Protein AF-Q2TM22-F1 (afdb_monomer_lite)

Secondary structure (DSSP, 8-state):
-EEEEE-SSS-EEEEEEEEETTEEEEEEEEESPPSEEEEEEEES----EEEEGGG-SB--TT-PPP--TT-SSS-TTEEEEEEE-TTSEEEEEEEESS-BSSSTTB-TT-EE-

Radius of gyration: 13.44 Å; chains: 1; bounding box: 29×31×34 Å

Foldseek 3Di:
DKDWDDDPAPWTWIWDWDDDPQKIKIWIKIAPAAAFKDWKWWACALDQPVHPVVLHHGAALPPFDDDEQPDPGHGLTGPGIFGAHNRRMTTDTGIHRRADCDDPNRSPRIDMD

Sequence (113 aa):
AVCVLKGDGPVQGTIHFEQKANKVVVSGRITGLAEGQHGFHVHQFGDNTQGCTSAGPHFNPQSKKHGGPTDEERHVGDLGNVIADKDGVANVSIEDSLISPSGQHSIIGRTLV

Structure (mmCIF, N/CA/C/O backbone):
data_AF-Q2TM22-F1
#
_entry.id   AF-Q2TM22-F1
#
loop_
_atom_site.group_PDB
_atom_site.id
_atom_site.type_symbol
_atom_site.label_atom_id
_atom_site.label_alt_id
_atom_site.label_comp_id
_atom_site.label_asym_id
_atom_site.label_entity_id
_atom_site.label_seq_id
_atom_site.pdbx_PDB_ins_code
_atom_site.Cartn_x
_atom_site.Cartn_y
_atom_site.Cartn_z
_atom_site.occupancy
_atom_site.B_iso_or_equiv
_atom_site.auth_seq_id
_atom_site.auth_comp_id
_atom_site.auth_asym_id
_atom_site.auth_atom_id
_atom_site.pdbx_PDB_model_num
ATOM 1 N N . ALA A 1 1 ? -12.839 -0.430 -1.791 1.00 97.50 1 ALA A N 1
ATOM 2 C CA . ALA A 1 1 ? -12.069 0.612 -2.507 1.00 97.50 1 ALA A CA 1
ATOM 3 C C . ALA A 1 1 ? -11.081 -0.050 -3.463 1.00 97.50 1 ALA A C 1
ATOM 5 O O . ALA A 1 1 ? -10.874 -1.255 -3.357 1.00 97.50 1 ALA A O 1
ATOM 6 N N . VAL A 1 2 ? -10.504 0.698 -4.401 1.00 98.56 2 VAL A N 1
ATOM 7 C CA . VAL A 1 2 ? -9.527 0.183 -5.374 1.00 98.56 2 VAL A CA 1
ATOM 8 C C . VAL A 1 2 ? -8.419 1.214 -5.583 1.00 98.56 2 VAL A C 1
ATOM 10 O O . VAL A 1 2 ? -8.686 2.413 -5.525 1.00 98.56 2 VAL A O 1
ATOM 13 N N . CYS A 1 3 ? -7.197 0.746 -5.816 1.00 98.81 3 CYS A N 1
ATOM 14 C CA . CYS A 1 3 ? -6.041 1.556 -6.176 1.00 98.81 3 CYS A CA 1
ATOM 15 C C . CYS A 1 3 ? -5.357 0.940 -7.403 1.00 98.81 3 CYS A C 1
ATOM 17 O O . CYS A 1 3 ? -5.150 -0.274 -7.458 1.00 98.81 3 CYS A O 1
ATOM 19 N N . VAL A 1 4 ? -5.017 1.776 -8.383 1.00 98.75 4 VAL A N 1
ATOM 20 C CA . VAL A 1 4 ? -4.218 1.382 -9.548 1.00 98.75 4 VAL A CA 1
ATOM 21 C C . VAL A 1 4 ? -2.817 1.943 -9.352 1.00 98.75 4 VAL A C 1
ATOM 23 O O . VAL A 1 4 ? -2.651 3.155 -9.238 1.00 98.75 4 VAL A O 1
ATOM 26 N N . LEU A 1 5 ? -1.827 1.058 -9.317 1.00 98.69 5 LEU A N 1
ATOM 27 C CA . LEU A 1 5 ? -0.424 1.402 -9.125 1.00 98.69 5 LEU A CA 1
ATOM 28 C C . LEU A 1 5 ? 0.242 1.616 -10.482 1.00 98.69 5 LEU A C 1
ATOM 30 O O . LEU A 1 5 ? 0.130 0.761 -11.367 1.00 98.69 5 LEU A O 1
ATOM 34 N N . LYS A 1 6 ? 0.939 2.744 -10.627 1.00 97.62 6 LYS A N 1
ATOM 35 C CA . LYS A 1 6 ? 1.818 3.077 -11.754 1.00 97.62 6 LYS A CA 1
ATOM 36 C C . LYS A 1 6 ? 2.972 3.945 -11.257 1.00 97.62 6 LYS A C 1
ATOM 38 O O . LYS A 1 6 ? 2.790 4.720 -10.324 1.00 97.62 6 LYS A O 1
ATOM 43 N N . GLY A 1 7 ? 4.117 3.852 -11.922 1.00 95.19 7 GLY A N 1
ATOM 44 C CA . GLY A 1 7 ? 5.256 4.750 -11.733 1.00 95.19 7 GLY A CA 1
ATOM 45 C C . GLY A 1 7 ? 6.008 4.958 -13.045 1.00 95.19 7 GLY A C 1
ATOM 46 O O . GLY A 1 7 ? 5.528 4.557 -14.103 1.00 95.19 7 GLY A O 1
ATOM 47 N N . ASP A 1 8 ? 7.199 5.550 -12.971 1.00 92.19 8 ASP A N 1
ATOM 48 C CA . ASP A 1 8 ? 8.036 5.819 -14.153 1.00 92.19 8 ASP A CA 1
ATOM 49 C C . ASP A 1 8 ? 8.640 4.543 -14.772 1.00 92.19 8 ASP A C 1
ATOM 51 O O . ASP A 1 8 ? 9.105 4.546 -15.911 1.00 92.19 8 ASP A O 1
ATOM 55 N N . GLY A 1 9 ? 8.652 3.446 -14.010 1.00 94.81 9 GLY A N 1
ATOM 56 C CA . GLY A 1 9 ? 9.196 2.151 -14.410 1.00 94.81 9 GLY A CA 1
ATOM 57 C C . GLY A 1 9 ? 8.141 1.138 -14.876 1.00 94.81 9 GLY A C 1
ATOM 58 O O . GLY A 1 9 ? 6.977 1.476 -15.088 1.00 94.81 9 GLY A O 1
ATOM 59 N N . PRO A 1 10 ? 8.526 -0.146 -14.996 1.00 97.06 10 PRO A N 1
ATOM 60 C CA . PRO A 1 10 ? 7.621 -1.210 -15.435 1.00 97.06 10 PRO A CA 1
ATOM 61 C C . PRO A 1 10 ? 6.611 -1.636 -14.357 1.00 97.06 10 PRO A C 1
ATOM 63 O O . PRO A 1 10 ? 5.732 -2.452 -14.637 1.00 97.06 10 PRO A O 1
ATOM 66 N N . VAL A 1 11 ? 6.750 -1.123 -13.128 1.00 98.56 11 VAL A N 1
ATOM 67 C CA . VAL A 1 11 ? 5.906 -1.501 -11.996 1.00 98.56 11 VAL A CA 1
ATOM 68 C C . VAL A 1 11 ? 4.484 -1.006 -12.215 1.00 98.56 11 VAL A C 1
ATOM 70 O O . VAL A 1 11 ? 4.227 0.189 -12.366 1.00 98.56 11 VAL A O 1
ATOM 73 N N . GLN A 1 12 ? 3.545 -1.942 -12.187 1.00 98.69 12 GLN A N 1
ATOM 74 C CA . GLN A 1 12 ? 2.121 -1.656 -12.275 1.00 98.69 12 GLN A CA 1
ATOM 75 C C . GLN A 1 12 ? 1.315 -2.706 -11.522 1.00 98.69 12 GLN A C 1
ATOM 77 O O . GLN A 1 12 ? 1.754 -3.845 -11.354 1.00 98.69 12 GLN A O 1
ATOM 82 N N . GLY A 1 13 ? 0.115 -2.340 -11.092 1.00 98.69 13 GLY A N 1
ATOM 83 C CA . GLY A 1 13 ? -0.751 -3.266 -10.380 1.00 98.69 13 GLY A CA 1
ATOM 84 C C . GLY A 1 13 ? -2.140 -2.715 -10.122 1.00 98.69 13 GLY A C 1
ATOM 85 O O . GLY A 1 13 ? -2.435 -1.544 -10.360 1.00 98.69 13 GLY A O 1
ATOM 86 N N . THR A 1 14 ? -3.016 -3.576 -9.627 1.00 98.88 14 THR A N 1
ATOM 87 C CA . THR A 1 14 ? -4.327 -3.171 -9.112 1.00 98.88 14 THR A CA 1
ATOM 88 C C . THR A 1 14 ? -4.551 -3.858 -7.780 1.00 98.88 14 THR A C 1
ATOM 90 O O . THR A 1 14 ? -4.395 -5.076 -7.672 1.00 98.88 14 THR A O 1
ATOM 93 N N . ILE A 1 15 ? -4.892 -3.054 -6.777 1.00 98.88 15 ILE A N 1
ATOM 94 C CA . ILE A 1 15 ? -5.114 -3.479 -5.401 1.00 98.88 15 ILE A CA 1
ATOM 95 C C . ILE A 1 15 ? -6.544 -3.129 -5.001 1.00 98.88 15 ILE A C 1
ATOM 97 O O . ILE A 1 15 ? -7.010 -2.004 -5.183 1.00 98.88 15 ILE A O 1
ATOM 101 N N . HIS A 1 16 ? -7.236 -4.103 -4.434 1.00 98.88 16 HIS A N 1
ATOM 102 C CA . HIS A 1 16 ? -8.596 -4.017 -3.940 1.00 98.88 16 HIS A CA 1
ATOM 103 C C . HIS A 1 16 ? -8.599 -4.056 -2.417 1.00 98.88 16 HIS A C 1
ATOM 105 O O . HIS A 1 16 ? -7.857 -4.817 -1.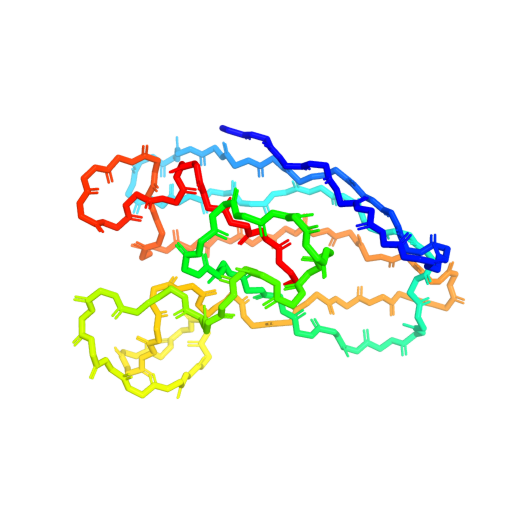802 1.00 98.88 16 HIS A O 1
ATOM 111 N N . PHE A 1 17 ? -9.482 -3.258 -1.830 1.00 98.81 17 PHE A N 1
ATOM 112 C CA . PHE A 1 17 ? -9.692 -3.161 -0.391 1.00 98.81 17 PHE A CA 1
ATOM 113 C C . PHE A 1 17 ? -11.154 -3.467 -0.091 1.00 98.81 17 PHE A C 1
ATOM 115 O O . PHE A 1 17 ? -12.048 -2.760 -0.578 1.00 98.81 17 PHE A O 1
ATOM 122 N N . GLU A 1 18 ? -11.402 -4.477 0.730 1.00 98.62 18 GLU A N 1
ATOM 123 C CA . GLU A 1 18 ? -12.739 -4.907 1.129 1.00 98.62 18 GLU A CA 1
ATOM 124 C C . GLU A 1 18 ? -12.823 -4.980 2.656 1.00 98.62 18 GLU A C 1
ATOM 126 O O . GLU A 1 18 ? -12.072 -5.716 3.289 1.00 98.62 18 GLU A O 1
ATOM 131 N N . GLN A 1 19 ? -13.737 -4.222 3.266 1.00 97.88 19 GLN A N 1
ATOM 132 C CA . GLN A 1 19 ? -13.998 -4.344 4.700 1.00 97.88 19 GLN A CA 1
ATOM 133 C C . GLN A 1 19 ? -14.760 -5.649 4.960 1.00 97.88 19 GLN A C 1
ATOM 135 O O . GLN A 1 19 ? -15.895 -5.799 4.507 1.00 97.88 19 GLN A O 1
ATOM 140 N N . LYS A 1 20 ? -14.168 -6.560 5.734 1.00 96.69 20 LYS A N 1
ATOM 141 C CA . LYS A 1 20 ? -14.813 -7.776 6.242 1.00 96.69 20 LYS A CA 1
ATOM 142 C C . LYS A 1 20 ? -14.816 -7.742 7.763 1.00 96.69 20 LYS A C 1
ATOM 144 O O . LYS A 1 20 ? -13.774 -7.852 8.404 1.00 96.69 20 LYS A O 1
ATOM 149 N N . ALA A 1 21 ? -16.007 -7.583 8.340 1.00 94.31 21 ALA A N 1
ATOM 150 C CA . ALA A 1 21 ? -16.188 -7.389 9.777 1.00 94.31 21 ALA A CA 1
ATOM 151 C C . ALA A 1 21 ? -15.286 -6.255 10.309 1.00 94.31 21 ALA A C 1
ATOM 153 O O . ALA A 1 21 ? -15.437 -5.108 9.892 1.00 94.31 21 ALA A O 1
ATOM 154 N N . ASN A 1 22 ? -14.346 -6.561 11.203 1.00 93.81 22 ASN A N 1
ATOM 155 C CA . ASN A 1 22 ? -13.435 -5.606 11.837 1.00 93.81 22 ASN A CA 1
ATOM 156 C C . ASN A 1 22 ? -12.066 -5.480 11.142 1.00 93.81 22 ASN A C 1
ATOM 158 O O . ASN A 1 22 ? -11.176 -4.843 11.700 1.00 93.81 22 ASN A O 1
ATOM 162 N N . LYS A 1 23 ? -11.882 -6.072 9.958 1.00 97.75 23 LYS A N 1
ATOM 163 C CA . LYS A 1 23 ? -10.634 -5.990 9.191 1.00 97.75 23 LYS A CA 1
ATOM 164 C C . LYS A 1 23 ? -10.877 -5.530 7.760 1.00 97.75 23 LYS A C 1
ATOM 166 O O . LYS A 1 23 ? -11.960 -5.720 7.206 1.00 97.75 23 LYS A O 1
ATOM 171 N N . VAL A 1 24 ? -9.842 -4.990 7.136 1.00 98.62 24 VAL A N 1
ATOM 172 C CA . VAL A 1 24 ? -9.787 -4.772 5.692 1.00 98.62 24 VAL A CA 1
ATOM 173 C C . VAL A 1 24 ? -8.947 -5.875 5.064 1.00 98.62 24 VAL A C 1
ATOM 175 O O . VAL A 1 24 ? -7.790 -6.079 5.426 1.00 98.62 24 VAL A O 1
ATOM 178 N N . VAL A 1 25 ? -9.537 -6.573 4.098 1.00 98.69 25 VAL A N 1
ATOM 179 C CA . VAL A 1 25 ? -8.825 -7.486 3.207 1.00 98.69 25 VAL A CA 1
ATOM 180 C C . VAL A 1 25 ? -8.273 -6.680 2.039 1.00 98.69 25 VAL A C 1
ATOM 182 O O . VAL A 1 25 ? -9.028 -6.026 1.314 1.00 98.69 25 VAL A O 1
ATOM 185 N N . VAL A 1 26 ? -6.958 -6.740 1.860 1.00 98.81 26 VAL A N 1
ATOM 186 C CA . VAL A 1 26 ? -6.221 -6.117 0.763 1.00 98.81 26 VAL A CA 1
ATOM 187 C C . VAL A 1 26 ? -5.758 -7.217 -0.179 1.00 98.81 26 VAL A C 1
ATOM 189 O O . VAL A 1 26 ? -5.031 -8.122 0.223 1.00 98.81 26 VAL A O 1
ATOM 192 N N . SER A 1 27 ? -6.189 -7.164 -1.433 1.00 98.88 27 SER A N 1
ATOM 193 C CA . SER A 1 27 ? -5.891 -8.210 -2.412 1.00 98.88 27 SER A CA 1
ATOM 194 C C . SER A 1 27 ? -5.575 -7.633 -3.779 1.00 98.88 27 SER A C 1
ATOM 196 O O . SER A 1 27 ? -6.072 -6.568 -4.137 1.00 98.88 27 SER A O 1
ATOM 198 N N . GLY A 1 28 ? -4.750 -8.317 -4.562 1.00 98.75 28 GLY A N 1
ATOM 199 C CA . GLY A 1 28 ? -4.450 -7.869 -5.914 1.00 98.75 28 GLY A CA 1
ATOM 200 C C . GLY A 1 28 ? -3.158 -8.435 -6.466 1.00 98.75 28 GLY A C 1
ATOM 201 O O . GLY A 1 28 ? -2.631 -9.432 -5.975 1.00 98.75 28 GLY A O 1
ATOM 202 N N . ARG A 1 29 ? -2.651 -7.784 -7.510 1.00 98.81 29 ARG A N 1
ATOM 203 C CA . ARG A 1 29 ? -1.437 -8.209 -8.206 1.00 98.81 29 ARG A CA 1
ATOM 204 C C . ARG A 1 29 ? -0.606 -7.005 -8.614 1.00 98.81 29 ARG A C 1
ATOM 206 O O . ARG A 1 29 ? -1.149 -6.035 -9.147 1.00 98.81 29 ARG A O 1
ATOM 213 N N . ILE A 1 30 ? 0.700 -7.108 -8.393 1.00 98.88 30 ILE A N 1
ATOM 214 C CA . ILE A 1 30 ? 1.715 -6.146 -8.826 1.00 98.88 30 ILE A CA 1
ATOM 215 C C . ILE A 1 30 ? 2.716 -6.893 -9.705 1.00 98.88 30 ILE A C 1
ATOM 217 O O . ILE A 1 30 ? 3.080 -8.029 -9.407 1.00 98.88 30 ILE A O 1
ATOM 221 N N . THR A 1 31 ? 3.129 -6.286 -10.808 1.00 98.81 31 THR A N 1
ATOM 222 C CA . THR A 1 31 ? 4.066 -6.865 -11.780 1.00 98.81 31 THR A CA 1
ATOM 223 C C . THR A 1 31 ? 5.185 -5.886 -12.089 1.00 98.81 31 THR A C 1
ATOM 225 O O . THR A 1 31 ? 4.975 -4.682 -11.956 1.00 98.81 31 THR A O 1
ATOM 228 N N . GLY A 1 32 ? 6.324 -6.386 -12.571 1.00 98.50 32 GLY A N 1
ATOM 229 C CA . GLY A 1 32 ? 7.478 -5.557 -12.935 1.00 98.50 32 GLY A CA 1
ATOM 230 C C . GLY A 1 32 ? 8.380 -5.213 -11.748 1.00 98.50 32 GLY A C 1
ATOM 231 O O . GLY A 1 32 ? 9.204 -4.308 -11.857 1.00 98.50 32 GLY A O 1
ATOM 232 N N . LEU A 1 33 ? 8.212 -5.909 -10.621 1.00 98.62 33 LEU A N 1
ATOM 233 C CA . LEU A 1 33 ? 9.069 -5.793 -9.444 1.00 98.62 33 LEU A CA 1
ATOM 234 C C . LEU A 1 33 ? 10.347 -6.625 -9.628 1.00 98.62 33 LEU A C 1
ATOM 236 O O . LEU A 1 33 ? 10.358 -7.604 -10.368 1.00 98.62 33 LEU A O 1
ATOM 240 N N . ALA A 1 34 ? 11.419 -6.268 -8.921 1.00 98.50 34 ALA A N 1
ATOM 241 C CA . ALA A 1 34 ? 12.539 -7.192 -8.724 1.00 98.50 34 ALA A CA 1
ATOM 242 C C . ALA A 1 34 ? 12.113 -8.347 -7.794 1.00 98.50 34 ALA A C 1
ATOM 244 O O . ALA A 1 34 ? 11.255 -8.139 -6.942 1.00 98.50 34 ALA A O 1
ATOM 245 N N . GLU A 1 35 ? 12.708 -9.539 -7.909 1.00 98.75 35 GLU A N 1
ATOM 246 C CA . GLU A 1 35 ? 12.444 -10.644 -6.968 1.00 98.75 35 GLU A CA 1
ATOM 247 C C . GLU A 1 35 ? 12.752 -10.210 -5.521 1.00 98.75 35 GLU A C 1
ATOM 249 O O . GLU A 1 35 ? 13.771 -9.564 -5.260 1.00 98.75 35 GLU A O 1
ATOM 254 N N . GLY A 1 36 ? 11.887 -10.581 -4.572 1.00 98.75 36 GLY A N 1
ATOM 255 C CA . GLY A 1 36 ? 12.094 -10.338 -3.143 1.00 98.75 36 GLY A CA 1
ATOM 256 C C . GLY A 1 36 ? 11.018 -9.478 -2.479 1.00 98.75 36 GLY A C 1
ATOM 257 O O . GLY A 1 36 ? 9.893 -9.362 -2.962 1.00 98.75 36 GLY A O 1
ATOM 258 N N . GLN A 1 37 ? 11.358 -8.926 -1.313 1.00 98.69 37 GLN A N 1
ATOM 259 C CA . GLN A 1 37 ? 10.446 -8.127 -0.490 1.00 98.69 37 GLN A CA 1
ATOM 260 C C . GLN A 1 37 ? 10.438 -6.661 -0.927 1.00 98.69 37 GLN A C 1
ATOM 262 O O . GLN A 1 37 ? 11.498 -6.059 -1.088 1.00 98.69 37 GLN A O 1
ATOM 267 N N . HIS A 1 38 ? 9.242 -6.086 -1.035 1.00 98.75 38 HIS A N 1
ATOM 268 C CA . HIS A 1 38 ? 9.024 -4.667 -1.314 1.00 98.75 38 HIS A CA 1
ATOM 269 C C . HIS A 1 38 ? 8.093 -4.086 -0.264 1.00 98.75 38 HIS A C 1
ATOM 271 O O . HIS A 1 38 ? 7.022 -4.646 -0.026 1.00 98.75 38 HIS A O 1
ATOM 277 N N . GLY A 1 39 ? 8.500 -2.969 0.337 1.00 98.56 39 GLY A N 1
ATOM 278 C CA . GLY A 1 39 ? 7.677 -2.253 1.304 1.00 98.56 39 GLY A CA 1
ATOM 279 C C . GLY A 1 39 ? 6.357 -1.815 0.679 1.00 98.56 39 GLY A C 1
ATOM 280 O O . GLY A 1 39 ? 6.321 -1.453 -0.494 1.00 98.56 39 GLY A O 1
ATOM 281 N N . PHE A 1 40 ? 5.286 -1.873 1.459 1.00 98.81 40 PHE A N 1
ATOM 282 C CA . PHE A 1 40 ? 3.939 -1.604 0.985 1.00 98.81 40 PHE A CA 1
ATOM 283 C C . PHE A 1 40 ? 3.185 -0.790 2.030 1.00 98.81 40 PHE A C 1
ATOM 285 O O . PHE A 1 40 ? 2.956 -1.258 3.151 1.00 98.81 40 PHE A O 1
ATOM 292 N N . HIS A 1 41 ? 2.832 0.448 1.688 1.00 98.81 41 HIS A N 1
ATOM 293 C CA . HIS A 1 41 ? 2.347 1.408 2.675 1.00 98.81 41 HIS A CA 1
ATOM 294 C C . HIS A 1 41 ? 1.245 2.314 2.134 1.00 98.81 41 HIS A C 1
ATOM 296 O O . HIS A 1 41 ? 1.234 2.714 0.971 1.00 98.81 41 HIS A O 1
ATOM 302 N N . VAL A 1 42 ? 0.338 2.727 3.019 1.00 98.88 42 VAL A N 1
ATOM 303 C CA . VAL A 1 42 ? -0.545 3.868 2.757 1.00 98.88 42 VAL A CA 1
ATOM 304 C C . VAL A 1 42 ? 0.167 5.147 3.184 1.00 98.88 42 VAL A C 1
ATOM 306 O O . VAL A 1 42 ? 0.544 5.304 4.346 1.00 98.88 42 VAL A O 1
ATOM 309 N N . HIS A 1 43 ? 0.312 6.083 2.258 1.00 98.81 43 HIS A N 1
ATOM 310 C CA . HIS A 1 43 ? 0.912 7.394 2.473 1.00 98.81 43 HIS A CA 1
ATOM 311 C C . HIS A 1 43 ? -0.139 8.460 2.786 1.00 98.81 43 HIS A C 1
ATOM 313 O O . HIS A 1 43 ? -1.333 8.298 2.534 1.00 98.81 43 HIS A O 1
ATOM 319 N N . GLN A 1 44 ? 0.293 9.559 3.397 1.00 98.69 44 GLN A N 1
ATOM 320 C CA . GLN A 1 44 ? -0.603 10.547 3.986 1.00 98.69 44 GLN A CA 1
ATOM 321 C C . GLN A 1 44 ? -1.489 11.250 2.951 1.00 98.69 44 GLN A C 1
ATOM 323 O O . GLN A 1 44 ? -2.673 11.465 3.229 1.00 98.69 44 GLN A O 1
ATOM 328 N N . PHE A 1 45 ? -0.950 11.601 1.785 1.00 98.69 45 PHE A N 1
ATOM 329 C CA . PHE A 1 45 ? -1.641 12.418 0.793 1.00 98.69 45 PHE A CA 1
ATOM 330 C C . PHE A 1 45 ? -2.002 11.604 -0.449 1.00 98.69 45 PHE A C 1
ATOM 332 O O . PHE A 1 45 ? -1.183 10.853 -0.972 1.00 98.69 45 PHE A O 1
ATOM 339 N N . GLY A 1 46 ? -3.222 11.790 -0.955 1.00 98.44 46 GLY A N 1
ATOM 340 C CA . GLY A 1 46 ? -3.638 11.373 -2.300 1.00 98.44 46 GLY A CA 1
ATOM 341 C C . GLY A 1 46 ? -3.163 12.342 -3.381 1.00 98.44 46 GLY A C 1
ATOM 342 O O . GLY A 1 46 ? -3.943 12.706 -4.257 1.00 98.44 46 GLY A O 1
ATOM 343 N N . ASP A 1 47 ? -1.932 12.837 -3.260 1.00 98.56 47 ASP A N 1
ATOM 344 C CA . ASP A 1 47 ? -1.349 13.826 -4.158 1.00 98.56 47 ASP A CA 1
ATOM 345 C C . ASP A 1 47 ? -0.292 13.153 -5.038 1.00 98.56 47 ASP A C 1
ATOM 347 O O . ASP A 1 47 ? 0.661 12.560 -4.538 1.00 98.56 47 ASP A O 1
ATOM 351 N N . ASN A 1 48 ? -0.480 13.257 -6.354 1.00 97.38 48 ASN A N 1
ATOM 352 C CA . ASN A 1 48 ? 0.421 12.720 -7.372 1.00 97.38 48 ASN A CA 1
ATOM 353 C C . ASN A 1 48 ? 0.947 13.818 -8.322 1.00 97.38 48 ASN A C 1
ATOM 355 O O . ASN A 1 48 ? 1.361 13.533 -9.445 1.00 97.38 48 ASN A O 1
ATOM 359 N N . THR A 1 49 ? 0.896 15.090 -7.912 1.00 97.38 49 THR A N 1
ATOM 360 C CA . THR A 1 49 ? 1.323 16.249 -8.724 1.00 97.38 49 THR A CA 1
ATOM 361 C C . THR A 1 49 ? 2.801 16.211 -9.120 1.00 97.38 49 THR A C 1
ATOM 363 O O . THR A 1 49 ? 3.154 16.741 -10.170 1.00 97.38 49 THR A O 1
ATOM 366 N N . GLN A 1 50 ? 3.653 15.567 -8.315 1.00 95.25 50 GLN A N 1
ATOM 367 C CA . GLN A 1 50 ? 5.079 15.336 -8.589 1.00 95.25 50 GLN A CA 1
ATOM 368 C C . GLN A 1 50 ? 5.417 13.839 -8.487 1.00 95.25 50 GLN A C 1
ATOM 370 O O . GLN A 1 50 ? 6.441 13.452 -7.925 1.00 95.25 50 GLN A O 1
ATOM 375 N N . GLY A 1 51 ? 4.514 12.985 -8.978 1.00 94.00 51 GLY A N 1
ATOM 376 C CA . GLY A 1 51 ? 4.628 11.537 -8.815 1.00 94.00 51 GLY A CA 1
ATOM 377 C C . GLY A 1 51 ? 4.486 11.104 -7.352 1.00 94.00 51 GLY A C 1
ATOM 378 O O . GLY A 1 51 ? 3.938 11.832 -6.519 1.00 94.00 51 GLY A O 1
ATOM 379 N N . CYS A 1 52 ? 5.034 9.931 -7.023 1.00 93.50 52 CYS A N 1
ATOM 380 C CA . CYS A 1 52 ? 4.914 9.331 -5.689 1.00 93.50 52 CYS A CA 1
ATOM 381 C C . CYS A 1 52 ? 5.521 10.190 -4.566 1.00 93.50 52 CYS A C 1
ATOM 383 O O . CYS A 1 52 ? 5.142 10.036 -3.408 1.00 93.50 52 CYS A O 1
ATOM 385 N N . THR A 1 53 ? 6.434 11.117 -4.877 1.00 94.75 53 THR A N 1
ATOM 386 C CA . THR A 1 53 ? 7.046 12.014 -3.883 1.00 94.75 53 THR A CA 1
ATOM 387 C C . THR A 1 53 ? 6.015 12.924 -3.208 1.00 94.75 53 THR A C 1
ATOM 389 O O . THR A 1 53 ? 6.123 13.178 -2.007 1.00 94.75 53 THR A O 1
ATOM 392 N N . SER A 1 54 ? 4.984 13.368 -3.936 1.00 97.44 54 SER A N 1
ATOM 393 C CA . SER A 1 54 ? 3.918 14.216 -3.378 1.00 97.44 54 SER A CA 1
ATOM 394 C C . SER A 1 54 ? 3.025 13.491 -2.362 1.00 97.44 54 SER A C 1
ATOM 396 O O . SER A 1 54 ? 2.332 14.149 -1.587 1.00 97.44 54 SER A O 1
ATOM 398 N N . ALA A 1 55 ? 3.070 12.155 -2.294 1.00 98.25 55 ALA A N 1
ATOM 399 C CA . ALA A 1 55 ? 2.261 11.373 -1.359 1.00 98.25 55 ALA A CA 1
ATOM 400 C C . ALA A 1 55 ? 2.634 11.613 0.119 1.00 98.25 55 ALA A C 1
ATOM 402 O O . ALA A 1 55 ? 1.834 11.340 1.020 1.00 98.25 55 ALA A O 1
ATOM 403 N N . GLY A 1 56 ? 3.826 12.163 0.379 1.00 98.38 56 GLY A N 1
ATOM 404 C CA . GLY A 1 56 ? 4.290 12.513 1.720 1.00 98.38 56 GLY A CA 1
ATOM 405 C C . GLY A 1 56 ? 4.722 11.295 2.547 1.00 98.38 56 GLY A C 1
ATOM 406 O O . GLY A 1 56 ? 5.114 10.280 1.975 1.00 98.38 56 GLY A O 1
ATOM 407 N N . PRO A 1 57 ? 4.708 11.382 3.891 1.00 98.56 57 PRO A N 1
ATOM 408 C CA . PRO A 1 57 ? 5.123 10.284 4.766 1.00 98.56 57 PRO A CA 1
ATOM 409 C C . PRO A 1 57 ? 4.060 9.178 4.836 1.00 98.56 57 PRO A C 1
ATOM 411 O O . PRO A 1 57 ? 2.959 9.314 4.299 1.00 98.56 57 PRO A O 1
ATOM 414 N N . HIS A 1 58 ? 4.361 8.098 5.561 1.00 98.75 58 HIS A N 1
ATOM 415 C CA . HIS A 1 58 ? 3.368 7.074 5.889 1.00 98.75 58 HIS A CA 1
ATOM 416 C C . HIS A 1 58 ? 2.183 7.706 6.630 1.00 98.75 58 HIS A C 1
ATOM 418 O O . HIS A 1 58 ? 2.338 8.629 7.438 1.00 98.75 58 HIS A O 1
ATOM 424 N N . PHE A 1 59 ? 0.980 7.197 6.380 1.00 98.81 59 PHE A N 1
ATOM 425 C CA . PHE A 1 59 ? -0.220 7.676 7.044 1.00 98.81 59 PHE A CA 1
ATOM 426 C C . PHE A 1 59 ? -0.180 7.343 8.542 1.00 98.81 59 PHE A C 1
ATOM 428 O O . PHE A 1 59 ? -0.342 6.192 8.953 1.00 98.81 59 PHE A O 1
ATOM 435 N N . ASN A 1 60 ? 0.022 8.376 9.362 1.00 98.62 60 ASN A N 1
ATOM 436 C CA . ASN A 1 60 ? 0.236 8.245 10.800 1.00 98.62 60 ASN A CA 1
ATOM 437 C C . ASN A 1 60 ? -0.620 9.240 11.612 1.00 98.62 60 ASN A C 1
ATOM 439 O O . ASN A 1 60 ? -0.098 10.192 12.191 1.00 98.62 60 ASN A O 1
ATOM 443 N N . PRO A 1 61 ? -1.949 9.048 11.681 1.00 98.38 61 PRO A N 1
ATOM 444 C CA . PRO A 1 61 ? -2.843 9.952 12.409 1.00 98.38 61 PRO A CA 1
ATOM 445 C C . PRO A 1 61 ? -2.688 9.869 13.938 1.00 98.38 61 PRO A C 1
ATOM 447 O O . PRO A 1 61 ? -3.297 10.663 14.650 1.00 98.38 61 PRO A O 1
ATOM 450 N N . GLN A 1 62 ? -1.927 8.894 14.444 1.00 97.94 62 GLN A N 1
ATOM 451 C CA . GLN A 1 62 ? -1.727 8.636 15.874 1.00 97.94 62 GLN A CA 1
ATOM 452 C C . GLN A 1 62 ? -0.325 9.027 16.362 1.00 97.94 62 GLN A C 1
ATOM 454 O O . GLN A 1 62 ? -0.032 8.841 17.539 1.00 97.94 62 GLN A O 1
ATOM 459 N N . SER A 1 63 ? 0.530 9.555 15.478 1.00 97.94 63 SER A N 1
ATOM 460 C CA . SER A 1 63 ? 1.911 9.944 15.792 1.00 97.94 63 SER A CA 1
ATOM 461 C C . SER A 1 63 ? 2.742 8.824 16.437 1.00 97.94 63 SER A C 1
ATOM 463 O O 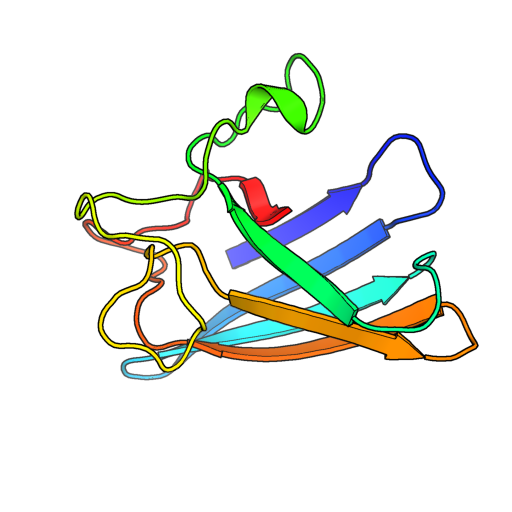. SER A 1 63 ? 3.551 9.079 17.329 1.00 97.94 63 SER A O 1
ATOM 465 N N . LYS A 1 64 ? 2.540 7.581 15.986 1.00 98.38 64 LYS A N 1
ATOM 466 C CA . LYS A 1 64 ? 3.326 6.409 16.402 1.00 98.38 64 LYS A CA 1
ATOM 467 C C . LYS A 1 64 ? 4.643 6.316 15.639 1.00 98.38 64 LYS A C 1
ATOM 469 O O . LYS A 1 64 ? 4.837 7.029 14.654 1.00 98.38 64 LYS A O 1
ATOM 474 N N . LYS A 1 65 ? 5.543 5.440 16.074 1.00 98.56 65 LYS A N 1
ATOM 475 C CA . LYS A 1 65 ? 6.710 5.036 15.281 1.00 98.56 65 LYS A CA 1
ATOM 476 C C . LY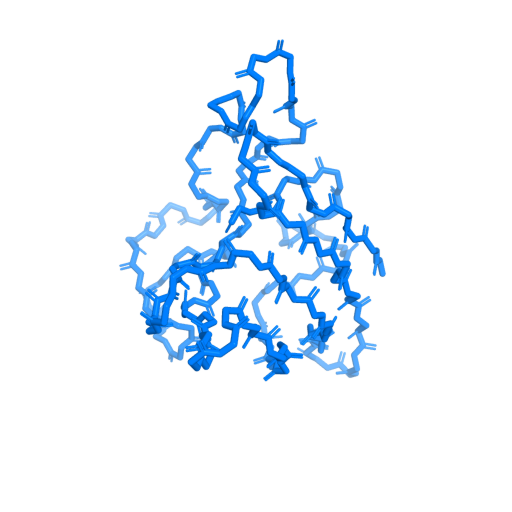S A 1 65 ? 6.307 4.058 14.175 1.00 98.56 65 LYS A C 1
ATOM 478 O O . LYS A 1 65 ? 5.241 3.451 14.229 1.00 98.56 65 LYS A O 1
ATOM 483 N N . HIS A 1 66 ? 7.190 3.914 13.191 1.00 98.38 66 HIS A N 1
ATOM 484 C CA . HIS A 1 66 ? 7.074 2.884 12.166 1.00 98.38 66 HIS A CA 1
ATOM 485 C C . HIS A 1 66 ? 7.219 1.486 12.784 1.00 98.38 66 HIS A C 1
ATOM 487 O O . HIS A 1 66 ? 8.057 1.301 13.672 1.00 98.38 66 HIS A O 1
ATOM 493 N N . GLY A 1 67 ? 6.453 0.522 12.276 1.00 98.19 67 GLY A N 1
ATOM 494 C CA . GLY A 1 67 ? 6.498 -0.875 12.709 1.00 98.19 67 GLY A CA 1
ATOM 495 C C . GLY A 1 67 ? 5.970 -1.838 11.648 1.00 98.19 67 GLY A C 1
ATOM 496 O O . GLY A 1 67 ? 5.559 -1.433 10.559 1.00 98.19 67 GLY A O 1
ATOM 497 N N . GLY A 1 68 ? 5.991 -3.131 11.962 1.00 97.94 68 GLY A N 1
ATOM 498 C CA . GLY A 1 68 ? 5.376 -4.171 11.143 1.00 97.94 68 GLY A CA 1
ATOM 499 C C . GLY A 1 68 ? 3.853 -4.221 11.313 1.00 97.94 68 GLY A C 1
ATOM 500 O O . GLY A 1 68 ? 3.311 -3.688 12.280 1.00 97.94 68 GLY A O 1
ATOM 501 N N . PRO A 1 69 ? 3.124 -4.909 10.415 1.00 97.44 69 PRO A N 1
ATOM 502 C CA . PRO A 1 69 ? 1.663 -4.908 10.425 1.00 97.44 69 PRO A CA 1
ATOM 503 C C . PRO A 1 69 ? 1.036 -5.592 11.654 1.00 97.44 69 PRO A C 1
ATOM 505 O O . PRO A 1 69 ? -0.134 -5.389 11.964 1.00 97.44 69 PRO A O 1
ATOM 508 N N . THR A 1 70 ? 1.790 -6.401 12.387 1.00 97.12 70 THR A N 1
ATOM 509 C CA . THR A 1 70 ? 1.312 -7.058 13.613 1.00 97.12 70 THR A CA 1
ATOM 510 C C . THR A 1 70 ? 1.703 -6.318 14.888 1.00 97.12 70 THR A C 1
ATOM 512 O O . THR A 1 70 ? 1.292 -6.733 15.969 1.00 97.12 70 THR A O 1
ATOM 515 N N . ASP A 1 71 ? 2.495 -5.253 14.777 1.00 98.19 71 ASP A N 1
ATOM 516 C CA . ASP A 1 71 ? 3.011 -4.535 15.935 1.00 98.19 71 ASP A CA 1
ATOM 517 C C . ASP A 1 71 ? 1.951 -3.576 16.485 1.00 98.19 71 ASP A C 1
ATOM 519 O O . ASP A 1 71 ? 1.212 -2.931 15.739 1.00 98.19 71 ASP A O 1
ATOM 523 N N . GLU A 1 72 ? 1.888 -3.442 17.811 1.00 97.00 72 GLU A N 1
ATOM 524 C CA . GLU A 1 72 ? 1.046 -2.417 18.441 1.00 97.00 72 GLU A CA 1
ATOM 525 C C . GLU A 1 72 ? 1.568 -1.003 18.145 1.00 97.00 72 GLU A C 1
ATOM 527 O O . GLU A 1 72 ? 0.791 -0.055 17.993 1.00 97.00 72 GLU A O 1
ATOM 532 N N . GLU A 1 73 ? 2.891 -0.860 18.058 1.00 98.31 73 GLU A N 1
ATOM 533 C CA . GLU A 1 73 ? 3.586 0.376 17.715 1.00 98.31 73 GLU A CA 1
ATOM 534 C C . GLU A 1 73 ? 3.890 0.386 16.214 1.00 98.31 73 GLU A C 1
ATOM 536 O O . GLU A 1 73 ? 4.897 -0.155 15.767 1.00 98.31 73 GLU A O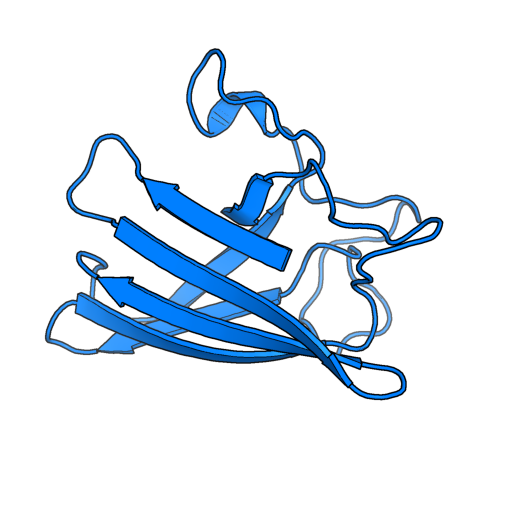 1
ATOM 541 N N . ARG A 1 74 ? 2.989 0.984 15.435 1.00 98.69 74 ARG A N 1
ATOM 542 C CA . ARG A 1 74 ? 3.107 1.136 13.981 1.00 98.69 74 ARG A CA 1
ATOM 543 C C . ARG A 1 74 ? 2.320 2.345 13.500 1.00 98.69 74 ARG A C 1
ATOM 545 O O . ARG A 1 74 ? 1.372 2.781 14.166 1.00 98.69 74 ARG A O 1
ATOM 552 N N . HIS A 1 75 ? 2.631 2.841 12.309 1.00 98.88 75 HIS A N 1
ATOM 553 C CA . HIS A 1 75 ? 1.723 3.747 11.619 1.00 98.88 75 HIS A CA 1
ATOM 554 C C . HIS A 1 75 ? 0.482 2.991 11.130 1.00 98.88 75 HIS A C 1
ATOM 556 O O . HIS A 1 75 ? 0.535 1.797 10.828 1.00 98.88 75 HIS A O 1
ATOM 562 N N . VA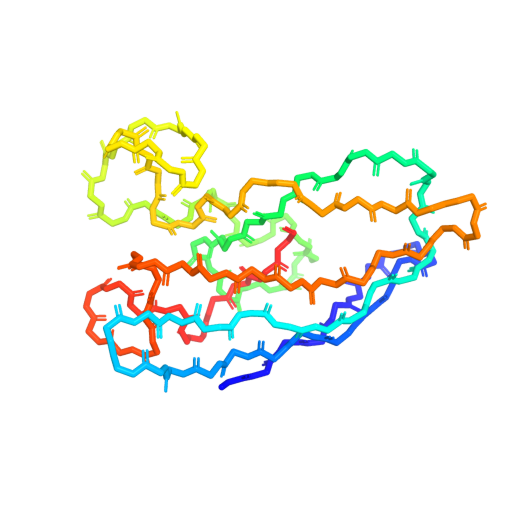L A 1 76 ? -0.627 3.714 10.957 1.00 98.75 76 VAL A N 1
ATOM 563 C CA . VAL A 1 76 ? -1.845 3.157 10.341 1.00 98.75 76 VAL A CA 1
ATOM 564 C C . VAL A 1 76 ? -1.564 2.655 8.924 1.00 98.75 76 VAL A C 1
ATOM 566 O O . VAL A 1 76 ? -2.121 1.647 8.510 1.00 98.75 76 VAL A O 1
ATOM 569 N N . GLY A 1 77 ? -0.682 3.330 8.186 1.00 98.75 77 GLY A N 1
ATOM 570 C CA . GLY A 1 77 ? -0.324 2.950 6.823 1.00 98.75 77 GLY A CA 1
ATOM 571 C C . GLY A 1 77 ? 0.673 1.799 6.673 1.00 98.75 77 GLY A C 1
ATOM 572 O O . GLY A 1 77 ? 0.981 1.468 5.536 1.00 98.75 77 GLY A O 1
ATOM 573 N N . ASP A 1 78 ? 1.198 1.199 7.745 1.00 98.88 78 ASP A N 1
ATOM 574 C CA . ASP A 1 78 ? 2.330 0.263 7.649 1.00 98.88 78 ASP A CA 1
ATOM 575 C C . ASP A 1 78 ? 1.908 -1.174 7.293 1.00 98.88 78 ASP A C 1
ATOM 577 O O . ASP A 1 78 ? 1.702 -1.979 8.193 1.00 98.88 78 ASP A O 1
ATOM 581 N N . LEU A 1 79 ? 1.770 -1.550 6.018 1.00 98.81 79 LEU A N 1
ATOM 582 C CA . LEU A 1 79 ? 1.255 -2.884 5.639 1.00 98.81 79 LEU A CA 1
ATOM 583 C C . LEU A 1 79 ? 2.345 -3.963 5.501 1.00 98.81 79 LEU A C 1
ATOM 585 O O . LEU A 1 79 ? 2.049 -5.104 5.146 1.00 98.81 79 LEU A O 1
ATOM 589 N N . GLY A 1 80 ? 3.595 -3.630 5.826 1.00 98.56 80 GLY A N 1
ATOM 590 C CA . GLY A 1 80 ? 4.729 -4.547 5.760 1.00 98.56 80 GLY A CA 1
ATOM 591 C C . GLY A 1 80 ? 5.272 -4.676 4.341 1.00 98.56 80 GLY A C 1
ATOM 592 O O . GLY A 1 80 ? 5.518 -3.669 3.684 1.00 98.56 80 GLY A O 1
ATOM 593 N N . ASN A 1 81 ? 5.485 -5.913 3.886 1.00 98.81 81 ASN A N 1
ATOM 594 C CA . ASN A 1 81 ? 6.046 -6.189 2.567 1.00 98.81 81 ASN A CA 1
ATOM 595 C C . ASN A 1 81 ? 5.107 -7.043 1.715 1.00 98.81 81 ASN A C 1
ATOM 597 O O . ASN A 1 81 ? 4.511 -8.010 2.196 1.00 98.81 81 ASN A O 1
ATOM 601 N N . VAL A 1 82 ? 5.074 -6.750 0.419 1.00 98.75 82 VAL A N 1
ATOM 602 C CA . VAL A 1 82 ? 4.655 -7.704 -0.613 1.00 98.75 82 VAL A CA 1
ATOM 603 C C . VAL A 1 82 ? 5.883 -8.465 -1.113 1.00 98.75 82 VAL A C 1
ATOM 605 O O . VAL A 1 82 ? 7.003 -7.956 -1.061 1.00 98.75 82 VAL A O 1
ATOM 608 N N . ILE A 1 83 ? 5.692 -9.698 -1.580 1.00 98.75 83 ILE A N 1
ATOM 609 C CA . ILE A 1 83 ? 6.794 -10.558 -2.028 1.00 98.75 83 ILE A CA 1
ATOM 610 C C . ILE A 1 83 ? 6.622 -10.831 -3.515 1.00 98.75 83 ILE A C 1
ATOM 612 O O . ILE A 1 83 ? 5.624 -11.428 -3.918 1.00 98.75 83 ILE A O 1
ATOM 616 N N . ALA A 1 84 ? 7.586 -10.378 -4.310 1.00 98.81 84 ALA A N 1
ATOM 617 C CA . ALA A 1 84 ? 7.662 -10.664 -5.731 1.00 98.81 84 ALA A CA 1
ATOM 618 C C . ALA A 1 84 ? 8.462 -11.946 -5.981 1.00 98.81 84 ALA A C 1
ATOM 620 O O . ALA A 1 84 ? 9.530 -12.148 -5.395 1.00 98.81 84 ALA A O 1
ATOM 621 N N . ASP A 1 85 ? 7.943 -12.798 -6.858 1.00 98.69 85 ASP A N 1
ATOM 622 C CA . ASP A 1 85 ? 8.628 -13.994 -7.341 1.00 98.69 85 ASP A CA 1
ATOM 623 C C . ASP A 1 85 ? 9.684 -13.674 -8.420 1.00 98.69 85 ASP A C 1
ATOM 625 O O . ASP A 1 85 ? 9.969 -12.516 -8.738 1.00 98.69 85 ASP A O 1
ATOM 629 N N . LYS A 1 86 ? 10.278 -14.727 -8.993 1.00 98.50 86 LYS A N 1
ATOM 630 C CA . LYS A 1 86 ? 11.290 -14.64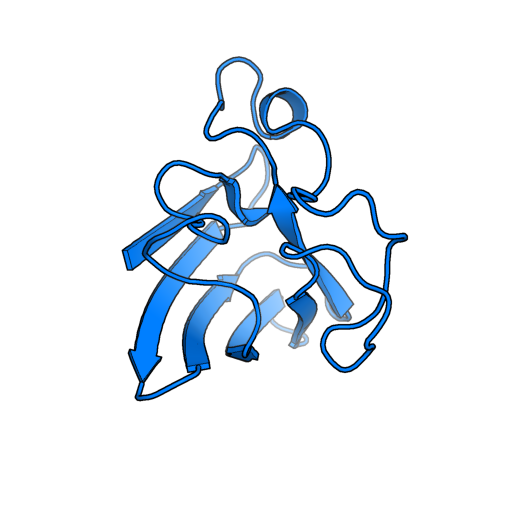1 -10.061 1.00 98.50 86 LYS A CA 1
ATOM 631 C C . LYS A 1 86 ? 10.770 -14.034 -11.360 1.00 98.50 86 LYS A C 1
ATOM 633 O O . LYS A 1 86 ? 11.570 -13.536 -12.148 1.00 98.50 86 LYS A O 1
ATOM 638 N N . ASP A 1 87 ? 9.458 -14.061 -11.569 1.00 98.44 87 ASP A N 1
ATOM 639 C CA . ASP A 1 87 ? 8.805 -13.448 -12.723 1.00 98.44 87 ASP A CA 1
ATOM 640 C C . ASP A 1 87 ? 8.487 -11.961 -12.459 1.00 98.44 87 ASP A C 1
ATOM 642 O O . ASP A 1 87 ? 7.890 -11.279 -13.298 1.00 98.44 87 ASP A O 1
ATOM 646 N N . GLY A 1 88 ? 8.887 -11.437 -11.293 1.00 98.62 88 GLY A N 1
ATOM 647 C CA . GLY A 1 88 ? 8.657 -10.058 -10.881 1.00 98.62 88 GLY A CA 1
ATOM 648 C C . GLY A 1 88 ? 7.202 -9.782 -10.515 1.00 98.62 88 GLY A C 1
ATOM 649 O O . GLY A 1 88 ? 6.723 -8.653 -10.686 1.00 98.62 88 GLY A O 1
ATOM 650 N N . VAL A 1 89 ? 6.478 -10.812 -10.063 1.00 98.81 89 VAL A N 1
ATOM 651 C CA . VAL A 1 89 ? 5.054 -10.747 -9.730 1.00 98.81 89 VAL A CA 1
ATOM 652 C C . VAL A 1 89 ? 4.852 -10.910 -8.228 1.00 98.81 89 VAL A C 1
ATOM 654 O O . VAL A 1 89 ? 5.249 -11.911 -7.641 1.00 98.81 89 VAL A O 1
ATOM 657 N N . ALA A 1 90 ? 4.155 -9.957 -7.613 1.00 98.88 90 ALA A N 1
ATOM 658 C CA . ALA A 1 90 ? 3.649 -10.079 -6.253 1.00 98.88 90 ALA A CA 1
ATOM 659 C C . ALA A 1 90 ? 2.126 -10.263 -6.271 1.00 98.88 90 ALA A C 1
ATOM 661 O O . ALA A 1 90 ? 1.384 -9.372 -6.695 1.00 98.88 90 ALA A O 1
ATOM 662 N N . ASN A 1 91 ? 1.654 -11.418 -5.795 1.00 98.75 91 ASN A N 1
ATOM 663 C CA . ASN A 1 91 ? 0.236 -11.648 -5.521 1.00 98.75 91 ASN A CA 1
ATOM 664 C C . ASN A 1 91 ? -0.052 -11.217 -4.079 1.00 98.75 91 ASN A C 1
ATOM 666 O O . ASN A 1 91 ? 0.434 -11.827 -3.128 1.00 98.75 91 ASN A O 1
ATOM 670 N N . VAL A 1 92 ? -0.814 -10.138 -3.922 1.00 98.75 92 VAL A N 1
ATOM 671 C CA . VAL A 1 92 ? -1.077 -9.501 -2.629 1.00 98.75 92 VAL A CA 1
ATOM 672 C C . VAL A 1 92 ? -2.302 -10.138 -1.987 1.00 98.75 92 VAL A C 1
ATOM 674 O O . VAL A 1 92 ? -3.354 -10.244 -2.620 1.00 98.75 92 VAL A O 1
ATOM 677 N N . SER A 1 93 ? -2.166 -10.536 -0.724 1.00 98.12 93 SER A N 1
ATOM 678 C CA . SER A 1 93 ? -3.254 -11.027 0.124 1.00 98.12 93 SER A CA 1
ATOM 679 C C . SER A 1 93 ? -2.928 -10.708 1.582 1.00 98.12 93 SER A C 1
ATOM 681 O O . SER A 1 93 ? -2.197 -11.450 2.235 1.00 98.12 93 SER A O 1
ATOM 683 N N . ILE A 1 94 ? -3.445 -9.586 2.078 1.00 98.44 94 ILE A N 1
ATOM 684 C CA . ILE A 1 94 ? -3.197 -9.064 3.428 1.00 98.44 94 ILE A CA 1
ATOM 685 C C . ILE A 1 94 ? -4.541 -8.888 4.138 1.00 98.44 94 ILE A C 1
ATOM 687 O O . ILE A 1 94 ? -5.520 -8.455 3.531 1.00 98.44 94 ILE A O 1
ATOM 691 N N . GLU A 1 95 ? -4.586 -9.180 5.434 1.00 98.38 95 GLU A N 1
ATOM 692 C CA . GLU A 1 95 ? -5.659 -8.730 6.320 1.00 98.38 95 GLU A CA 1
ATOM 693 C C . GLU A 1 95 ? -5.085 -7.746 7.333 1.00 98.38 95 GLU A C 1
ATOM 695 O O . GLU A 1 95 ? -4.160 -8.092 8.067 1.00 98.38 95 GLU A O 1
ATOM 700 N N . ASP A 1 96 ? -5.651 -6.546 7.408 1.00 98.69 96 ASP A N 1
ATOM 701 C CA . ASP A 1 96 ? -5.206 -5.514 8.340 1.00 98.69 96 ASP A CA 1
ATOM 702 C C . ASP A 1 96 ? -6.381 -5.014 9.190 1.00 98.69 96 ASP A C 1
ATOM 704 O O . ASP A 1 96 ? -7.502 -4.849 8.704 1.00 98.69 96 ASP A O 1
ATOM 708 N N . SER A 1 97 ? -6.145 -4.829 10.488 1.00 98.00 97 SER A N 1
ATOM 709 C CA . SER A 1 97 ? -7.167 -4.405 11.453 1.00 98.00 97 SER A CA 1
ATOM 710 C C . SER A 1 97 ? -7.118 -2.916 11.794 1.00 98.00 97 SER A C 1
ATOM 712 O O . SER A 1 97 ? -7.904 -2.473 12.630 1.00 98.00 97 SER A O 1
ATOM 714 N N . LEU A 1 98 ? -6.177 -2.161 11.223 1.00 98.19 98 LEU A N 1
ATOM 715 C CA . LEU A 1 98 ? -5.931 -0.764 11.565 1.00 98.19 98 LEU A CA 1
ATOM 716 C C . LEU A 1 98 ? -6.386 0.186 10.450 1.00 98.19 98 LEU A C 1
ATOM 718 O O . LEU A 1 98 ? -7.024 1.197 10.739 1.00 98.19 98 LEU A O 1
ATOM 722 N N . ILE A 1 99 ? -6.126 -0.135 9.181 1.00 98.62 99 ILE A N 1
ATOM 723 C CA . ILE A 1 99 ? -6.696 0.619 8.058 1.00 98.62 99 ILE A CA 1
ATOM 724 C C . ILE A 1 99 ? -8.220 0.451 8.018 1.00 98.62 99 ILE A C 1
ATOM 726 O O . ILE A 1 99 ? -8.773 -0.592 8.366 1.00 98.62 99 ILE A O 1
ATOM 730 N N . SER A 1 100 ? -8.915 1.478 7.536 1.00 98.38 100 SER A N 1
ATOM 731 C CA . SER A 1 100 ? -10.370 1.459 7.387 1.00 98.38 100 SER A CA 1
ATOM 732 C C . SER A 1 100 ? -10.793 2.195 6.112 1.00 98.38 100 SER A C 1
ATOM 734 O O . SER A 1 100 ? -10.081 3.091 5.657 1.00 98.38 100 SER A O 1
ATOM 736 N N . PRO A 1 101 ? -11.952 1.887 5.503 1.00 97.56 101 PRO A N 1
ATOM 737 C CA . PRO A 1 101 ? -12.535 2.722 4.453 1.00 97.56 101 PRO A CA 1
ATOM 738 C C . PRO A 1 101 ? -13.242 3.977 5.003 1.00 97.56 101 PRO A C 1
ATOM 740 O O . PRO A 1 101 ? -13.805 4.746 4.227 1.00 97.56 101 PRO A O 1
ATOM 743 N N . SER A 1 102 ? -13.290 4.174 6.326 1.00 97.44 102 SER A N 1
ATOM 744 C CA . SER A 1 102 ? -14.040 5.267 6.957 1.00 97.44 102 SER A CA 1
ATOM 745 C C . SER A 1 102 ? -13.436 5.689 8.304 1.00 97.44 102 SER A C 1
ATOM 747 O O . SER A 1 102 ? -12.501 5.069 8.804 1.00 97.44 102 SER A O 1
ATOM 749 N N . GLY A 1 103 ? -13.945 6.778 8.888 1.00 97.44 103 GLY A N 1
ATOM 750 C CA . GLY A 1 103 ? -13.481 7.284 10.184 1.00 97.44 103 GLY A CA 1
ATOM 751 C C . GLY A 1 103 ? -12.056 7.854 10.169 1.00 97.44 103 GLY A C 1
ATOM 752 O O . GLY A 1 103 ? -11.510 8.200 9.122 1.00 97.44 103 GLY A O 1
ATOM 753 N N . GLN A 1 104 ? -11.447 7.973 11.352 1.00 97.50 104 GLN A N 1
ATOM 754 C CA . GLN A 1 104 ? -10.127 8.600 11.521 1.00 97.50 104 GLN A CA 1
ATOM 755 C C . GLN A 1 104 ? -8.991 7.805 10.859 1.00 97.50 104 GLN A C 1
ATOM 757 O O . GLN A 1 104 ? -7.989 8.389 10.450 1.00 97.50 104 GLN A O 1
ATOM 762 N N . HIS A 1 105 ? -9.155 6.488 10.720 1.00 98.50 105 HIS A N 1
ATOM 763 C CA . HIS A 1 105 ? -8.215 5.606 10.022 1.00 98.50 105 HIS A CA 1
ATOM 764 C C . HIS A 1 105 ? -8.570 5.410 8.544 1.00 98.50 105 HIS A C 1
ATOM 766 O O . HIS A 1 105 ? -8.035 4.509 7.899 1.00 98.50 105 HIS A O 1
ATOM 772 N N . SER A 1 106 ? -9.458 6.250 7.994 1.00 98.62 106 SER A N 1
ATOM 773 C CA . SER A 1 106 ? -9.838 6.163 6.588 1.00 98.62 106 SER A CA 1
ATOM 774 C C . SER A 1 106 ? -8.629 6.340 5.673 1.00 98.62 106 SER A C 1
ATOM 776 O O . SER A 1 106 ? -7.917 7.351 5.743 1.00 98.62 106 SER A O 1
ATOM 778 N N . ILE A 1 107 ? -8.444 5.371 4.779 1.00 98.75 107 ILE A N 1
ATOM 779 C CA . ILE A 1 107 ? -7.437 5.403 3.712 1.00 98.75 107 ILE A CA 1
ATOM 780 C C . ILE A 1 107 ? -8.011 5.880 2.369 1.00 98.75 107 ILE A C 1
ATOM 782 O O . ILE A 1 107 ? -7.297 5.952 1.373 1.00 98.75 107 ILE A O 1
ATOM 786 N N . ILE A 1 108 ? -9.304 6.215 2.315 1.00 98.75 108 ILE A N 1
ATOM 787 C CA . ILE A 1 108 ? -9.932 6.741 1.099 1.00 98.75 108 ILE A CA 1
ATOM 788 C C . ILE A 1 108 ? -9.336 8.110 0.759 1.00 98.75 108 ILE A C 1
ATOM 790 O O . ILE A 1 108 ? -9.241 8.982 1.619 1.00 98.75 108 ILE A O 1
ATOM 794 N N . GLY A 1 109 ? -8.953 8.297 -0.508 1.00 98.50 109 GLY A N 1
ATOM 795 C CA . GLY A 1 109 ? -8.323 9.534 -0.980 1.00 98.50 109 GLY A CA 1
ATOM 796 C C . GLY A 1 109 ? -6.852 9.679 -0.579 1.00 98.50 109 GLY A C 1
ATOM 797 O O . GLY A 1 109 ? -6.315 10.780 -0.652 1.00 98.50 109 GLY A O 1
ATOM 798 N N . ARG A 1 110 ? -6.210 8.591 -0.140 1.00 98.75 110 ARG A N 1
ATOM 799 C CA . ARG A 1 110 ? -4.770 8.515 0.137 1.00 98.75 110 ARG A CA 1
ATOM 800 C C . ARG A 1 110 ? -4.049 7.696 -0.932 1.00 98.75 110 ARG A C 1
ATOM 802 O O . ARG A 1 110 ? -4.693 7.038 -1.748 1.00 98.75 110 ARG A O 1
ATOM 809 N N . THR A 1 111 ? -2.721 7.733 -0.914 1.00 98.81 111 THR A N 1
ATOM 810 C CA . THR A 1 111 ? -1.882 7.009 -1.879 1.00 98.81 111 THR A CA 1
ATOM 811 C C . THR A 1 111 ? -1.394 5.692 -1.293 1.00 98.81 111 THR A C 1
ATOM 813 O O . THR A 1 111 ? -1.070 5.621 -0.112 1.00 98.81 111 THR A O 1
ATOM 816 N N . LEU A 1 112 ? -1.334 4.659 -2.126 1.00 98.81 112 LEU A N 1
ATOM 817 C CA . LEU A 1 112 ? -0.666 3.395 -1.835 1.00 98.81 112 LEU A CA 1
ATOM 818 C C . LEU A 1 112 ? 0.680 3.396 -2.567 1.00 98.81 112 LEU A C 1
ATOM 820 O O . LEU A 1 112 ? 0.699 3.704 -3.761 1.00 98.81 112 LEU A O 1
ATOM 824 N N . VAL A 1 113 ? 1.765 3.089 -1.858 1.00 98.19 113 VAL A N 1
ATOM 825 C CA . VAL A 1 113 ? 3.138 3.039 -2.388 1.00 98.19 113 VAL A CA 1
ATOM 826 C C . VAL A 1 113 ? 3.749 1.686 -2.075 1.00 98.19 113 VAL A C 1
ATOM 828 O O . VAL A 1 113 ? 3.632 1.250 -0.905 1.00 98.19 113 VAL A O 1
#

Organism: Epiblema scudderiana (NCBI:txid111441)

pLDDT: mean 98.09, std 1.27, range [92.19, 98.88]

InterPro domains:
  IPR001424 Superoxide dismutase, copper/zinc binding domain [PF00080] (11-113)
  IPR001424 Superoxide dismutase, copper/zinc binding domain [PR00068] (39-61)
  IPR001424 Superoxide dismutase, copper/zinc binding domain [PR00068] (75-84)
  IPR001424 Superoxide dismutase, copper/zinc binding domain [PR00068] (94-113)
  IPR001424 Superoxide dismutase, copper/zinc binding domain [cd00305] (1-113)
  IPR018152 Superoxide dismutase, copper/zinc, binding site [PS00087] (39-49)
  IPR024134 Superoxide dismutase (Cu/Zn) / superoxide dismutase copper chaperone [PTHR10003] (1-113)
  IPR036423 Superoxide dismutase-like, copper/zinc binding domain superfamily [G3DSA:2.60.40.200] (1-113)
  IPR036423 Superoxide dismutase-like, copper/zinc binding domain superfamily [SSF49329] (2-113)